Protein AF-A0A835WGM9-F1 (afdb_monomer_lite)

pLDDT: mean 72.83, std 10.4, range [51.0, 88.94]

Radius of gyration: 30.76 Å; chains: 1; bounding box: 24×82×66 Å

Sequence (96 aa):
MYLFCLFMRVLLSWFPSIDWNSQPWAFLRLITEPYLQIYRGILPPLFGQLDFTPLFGFLILQDVVELMSPVYTLGHAKDTSMFWTTTDIMCYFDGH

InterPro domains:
  IPR003425 CCB3/YggT [PF02325] (1-68)
  IPR003425 CCB3/Ygg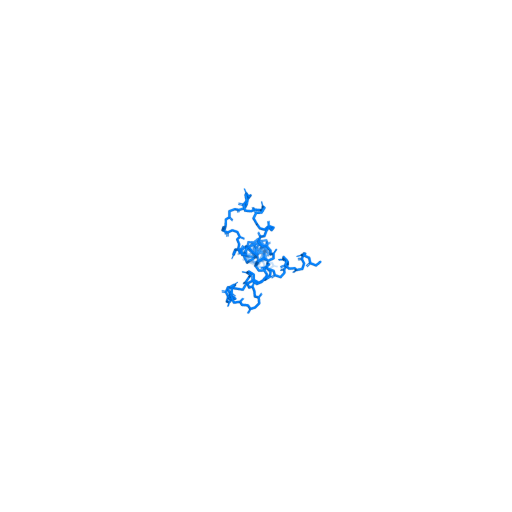T [PTHR33219] (1-70)

Structure (mmCIF, N/CA/C/O backbone):
data_AF-A0A835WGM9-F1
#
_entry.id   AF-A0A835WGM9-F1
#
loop_
_atom_site.group_PDB
_atom_site.id
_atom_site.type_symbol
_atom_site.label_atom_id
_atom_site.label_alt_id
_atom_site.label_comp_id
_atom_site.label_asym_id
_atom_site.label_entity_id
_atom_site.label_seq_id
_atom_site.pdbx_PDB_ins_code
_atom_site.Cartn_x
_atom_site.Cartn_y
_atom_site.Cartn_z
_atom_site.occupancy
_atom_site.B_iso_or_equiv
_atom_site.auth_seq_id
_atom_site.auth_comp_id
_atom_site.auth_asym_id
_atom_site.auth_atom_id
_atom_site.pdbx_PDB_model_num
ATOM 1 N N . MET A 1 1 ? 10.338 -12.427 13.905 1.00 74.75 1 MET A N 1
ATOM 2 C CA . MET A 1 1 ? 9.665 -13.592 13.285 1.00 74.75 1 MET A CA 1
ATOM 3 C C . MET A 1 1 ? 8.176 -13.332 13.027 1.00 74.75 1 MET A C 1
ATOM 5 O O . MET A 1 1 ? 7.756 -13.499 11.898 1.00 74.75 1 MET A O 1
ATOM 9 N N . TYR A 1 2 ? 7.396 -12.814 13.985 1.00 80.56 2 TYR A N 1
ATOM 10 C CA . TYR A 1 2 ? 5.962 -12.513 13.788 1.00 80.56 2 TYR A CA 1
ATOM 11 C C . TYR A 1 2 ? 5.645 -11.383 12.778 1.00 80.56 2 TYR A C 1
ATOM 13 O O . TYR A 1 2 ? 4.765 -11.528 11.934 1.00 80.56 2 TYR A O 1
ATOM 21 N N . LEU A 1 3 ? 6.412 -10.282 12.805 1.00 83.56 3 LEU A N 1
ATOM 22 C CA . LEU A 1 3 ? 6.259 -9.157 11.865 1.00 83.56 3 LEU A CA 1
ATOM 23 C C . LEU A 1 3 ? 6.420 -9.576 10.396 1.00 83.56 3 LEU A C 1
ATOM 25 O O . LEU A 1 3 ? 5.723 -9.061 9.531 1.00 83.56 3 LEU A O 1
ATOM 29 N N . PHE A 1 4 ? 7.297 -10.545 10.124 1.00 86.69 4 PHE A N 1
ATOM 30 C CA . PHE A 1 4 ? 7.490 -11.092 8.782 1.00 86.69 4 PHE A CA 1
ATOM 31 C C . PHE A 1 4 ? 6.234 -11.823 8.278 1.00 86.69 4 PHE A C 1
ATOM 33 O O . PHE A 1 4 ? 5.856 -11.657 7.123 1.00 86.69 4 PHE A O 1
ATOM 40 N N . CYS A 1 5 ? 5.535 -12.568 9.143 1.00 85.00 5 CYS A N 1
ATOM 41 C CA . CYS A 1 5 ? 4.269 -13.223 8.798 1.00 85.00 5 CYS A CA 1
ATOM 42 C C . CYS A 1 5 ? 3.144 -12.214 8.522 1.00 85.00 5 CYS A C 1
ATOM 44 O O . CYS A 1 5 ? 2.359 -12.419 7.599 1.00 85.00 5 CYS A O 1
ATOM 46 N N . LEU A 1 6 ? 3.072 -11.117 9.286 1.00 81.56 6 LEU A N 1
ATOM 47 C CA . LEU A 1 6 ? 2.115 -10.033 9.030 1.00 81.56 6 LEU A CA 1
ATOM 48 C C . LEU A 1 6 ? 2.424 -9.303 7.721 1.00 81.56 6 LEU A C 1
ATOM 50 O O . LEU A 1 6 ? 1.517 -9.078 6.927 1.00 81.56 6 LEU A O 1
ATOM 54 N N . PHE A 1 7 ? 3.698 -9.002 7.468 1.00 83.69 7 PHE A N 1
ATOM 55 C CA . PHE A 1 7 ? 4.148 -8.400 6.216 1.00 83.69 7 PHE A CA 1
ATOM 56 C C . PHE A 1 7 ? 3.799 -9.282 5.012 1.00 83.69 7 PHE A C 1
ATOM 58 O O . PHE A 1 7 ? 3.178 -8.806 4.067 1.00 83.69 7 PHE A O 1
ATOM 65 N N . MET A 1 8 ? 4.089 -10.587 5.087 1.00 83.88 8 MET A N 1
ATOM 66 C CA . MET A 1 8 ? 3.647 -11.557 4.083 1.00 83.88 8 MET A CA 1
ATOM 67 C C . MET A 1 8 ? 2.124 -11.548 3.911 1.00 83.88 8 MET A C 1
ATOM 69 O O . MET A 1 8 ? 1.648 -11.513 2.785 1.00 83.88 8 MET A O 1
ATOM 73 N N . ARG A 1 9 ? 1.331 -11.534 4.991 1.00 79.88 9 ARG A N 1
ATOM 74 C CA . ARG A 1 9 ? -0.138 -11.531 4.874 1.00 79.88 9 ARG A CA 1
ATOM 75 C C . ARG A 1 9 ? -0.683 -10.292 4.163 1.00 79.88 9 ARG A C 1
ATOM 77 O O . ARG A 1 9 ? -1.623 -10.445 3.393 1.00 79.88 9 ARG A O 1
ATOM 84 N N . VAL A 1 10 ? -0.094 -9.119 4.390 1.00 77.19 10 VAL A N 1
ATOM 85 C CA . VAL A 1 10 ? -0.478 -7.873 3.704 1.00 77.19 10 VAL A CA 1
ATOM 86 C C . VAL A 1 10 ? -0.055 -7.901 2.234 1.00 77.19 10 VAL A C 1
ATOM 88 O O . VAL A 1 10 ? -0.861 -7.593 1.364 1.00 77.19 10 VAL A O 1
ATOM 91 N N . LEU A 1 11 ? 1.167 -8.353 1.933 1.00 81.31 11 LEU A N 1
ATOM 92 C CA . LEU A 1 11 ? 1.620 -8.518 0.548 1.00 81.31 11 LEU A CA 1
ATOM 93 C C . LEU A 1 11 ? 0.741 -9.496 -0.235 1.00 81.31 11 LEU A C 1
ATOM 95 O O . LEU A 1 11 ? 0.434 -9.260 -1.396 1.00 81.31 11 LEU A O 1
ATOM 99 N N . LEU A 1 12 ? 0.333 -10.600 0.390 1.00 76.81 12 LEU A N 1
ATOM 100 C CA . LEU A 1 12 ? -0.510 -11.595 -0.256 1.00 76.81 12 LEU A CA 1
ATOM 101 C C . LEU A 1 12 ? -1.970 -11.163 -0.394 1.00 76.81 12 LEU A C 1
ATOM 103 O O . LEU A 1 12 ? -2.637 -11.639 -1.309 1.00 76.81 12 LEU A O 1
ATOM 107 N N . SER A 1 13 ? -2.485 -10.277 0.467 1.00 71.81 13 SER A N 1
ATOM 108 C CA . SER A 1 13 ? -3.853 -9.750 0.314 1.00 71.81 13 SER A CA 1
ATOM 109 C C . SER A 1 13 ? -4.027 -8.887 -0.929 1.00 71.81 13 SER A C 1
ATOM 111 O O . SER A 1 13 ? -5.153 -8.754 -1.395 1.00 71.81 13 SER A O 1
ATOM 113 N N . TRP A 1 14 ? -2.926 -8.402 -1.512 1.00 66.81 14 TRP A N 1
ATOM 114 C CA . TRP A 1 14 ? -2.922 -7.678 -2.787 1.00 66.81 14 TRP A CA 1
ATOM 115 C C . TRP A 1 14 ? -3.192 -8.601 -3.983 1.00 66.81 14 TRP A C 1
ATOM 117 O O . TRP A 1 14 ? -3.532 -8.136 -5.069 1.00 66.81 14 TRP A O 1
ATOM 127 N N . PHE A 1 15 ? -3.034 -9.918 -3.811 1.00 76.25 15 PHE A N 1
ATOM 128 C CA . PHE A 1 15 ? -3.216 -10.901 -4.873 1.00 76.25 15 PHE A CA 1
ATOM 129 C C . PHE A 1 15 ? -4.559 -11.630 -4.709 1.00 76.25 15 PHE A C 1
ATOM 131 O O . PHE A 1 15 ? -4.639 -12.631 -3.990 1.00 76.25 15 PHE A O 1
ATOM 138 N N . PRO A 1 16 ? -5.621 -11.209 -5.424 1.00 66.75 16 PRO A N 1
ATOM 139 C CA . PRO A 1 16 ? -6.951 -11.817 -5.305 1.00 66.75 16 PRO A CA 1
ATOM 140 C C . PRO A 1 16 ? -7.018 -13.253 -5.849 1.00 66.75 16 PRO A C 1
ATOM 142 O O . PRO A 1 16 ? -7.981 -13.967 -5.593 1.00 66.75 16 PRO A O 1
ATOM 145 N N . SER A 1 17 ? -5.995 -13.691 -6.591 1.00 75.25 17 SER A N 1
ATOM 146 C CA . SER A 1 17 ? -5.892 -15.042 -7.153 1.00 75.25 17 SER A CA 1
ATOM 147 C C . SER A 1 17 ? -5.397 -16.095 -6.149 1.00 75.25 17 SER A C 1
ATOM 149 O O . SER A 1 17 ? -5.318 -17.272 -6.508 1.00 75.25 17 SER A O 1
ATOM 151 N N . ILE A 1 18 ? -5.010 -15.706 -4.928 1.00 76.31 18 ILE A N 1
ATOM 152 C CA . ILE A 1 18 ? -4.475 -16.638 -3.930 1.00 76.31 18 ILE A CA 1
ATOM 153 C C . ILE A 1 18 ? -5.612 -17.250 -3.112 1.00 76.31 18 ILE A C 1
ATOM 155 O O . ILE A 1 18 ? -6.355 -16.551 -2.421 1.00 76.31 18 ILE A O 1
ATOM 159 N N . ASP A 1 19 ? -5.701 -18.580 -3.132 1.00 80.06 19 ASP A N 1
ATOM 160 C CA . ASP A 1 19 ? -6.618 -19.311 -2.264 1.00 80.06 19 ASP A CA 1
ATOM 161 C C . ASP A 1 19 ? -6.080 -19.361 -0.826 1.00 80.06 19 ASP A C 1
ATOM 163 O O . ASP A 1 19 ? -5.207 -20.158 -0.475 1.00 80.06 19 ASP A O 1
ATOM 167 N N . TRP A 1 20 ? -6.644 -18.511 0.030 1.00 78.19 20 TRP A N 1
ATOM 168 C CA . TRP A 1 20 ? -6.331 -18.418 1.458 1.00 78.19 20 TRP A CA 1
ATOM 169 C C . TRP A 1 20 ? -6.705 -19.652 2.281 1.00 78.19 20 TRP A C 1
ATOM 171 O O . TRP A 1 20 ? -6.288 -19.753 3.438 1.00 78.19 20 TRP A O 1
ATOM 181 N N . ASN A 1 21 ? -7.509 -20.557 1.726 1.00 79.31 21 ASN A N 1
ATOM 182 C CA . ASN A 1 21 ? -7.891 -21.809 2.372 1.00 79.31 21 ASN A CA 1
ATOM 183 C C . ASN A 1 21 ? -6.971 -22.965 1.961 1.00 79.31 21 ASN A C 1
ATOM 185 O O . ASN A 1 21 ? -6.965 -24.003 2.623 1.00 79.31 21 ASN A O 1
ATOM 189 N N . SER A 1 22 ? -6.153 -22.776 0.923 1.00 84.50 22 SER A N 1
ATOM 190 C CA . SER A 1 22 ? -5.129 -23.739 0.531 1.00 84.50 22 SER A CA 1
ATOM 191 C C . SER A 1 22 ? -3.897 -23.645 1.443 1.00 84.50 22 SER A C 1
ATOM 193 O O . SER A 1 22 ? -3.500 -22.570 1.910 1.00 84.50 22 SER A O 1
ATOM 195 N N . GLN A 1 23 ? -3.273 -24.789 1.731 1.00 80.69 23 GLN A N 1
ATOM 196 C CA . GLN A 1 23 ? -1.939 -24.803 2.332 1.00 80.69 23 GLN A CA 1
ATOM 197 C C . GLN A 1 23 ? -0.923 -24.370 1.264 1.00 80.69 23 GLN A C 1
ATOM 199 O O . GLN A 1 23 ? -1.018 -24.839 0.131 1.00 80.69 23 GLN A O 1
ATOM 204 N N . PRO A 1 24 ? 0.041 -23.489 1.586 1.00 80.12 24 PRO A N 1
ATOM 205 C CA . PRO A 1 24 ? 0.507 -23.104 2.927 1.00 80.12 24 PRO A CA 1
ATOM 206 C C . PRO A 1 24 ? -0.144 -21.839 3.527 1.00 80.12 24 PRO A C 1
ATOM 208 O O . PRO A 1 24 ? 0.112 -21.501 4.684 1.00 80.12 24 PRO A O 1
ATOM 211 N N . TRP A 1 25 ? -0.993 -21.129 2.785 1.00 83.50 25 TRP A N 1
ATOM 212 C CA . TRP A 1 25 ? -1.528 -19.814 3.172 1.00 83.50 25 TRP A CA 1
ATOM 213 C C . TRP A 1 25 ? -2.506 -19.869 4.349 1.00 83.50 25 TRP A C 1
ATOM 215 O O . TRP A 1 25 ? -2.533 -18.955 5.179 1.00 83.50 25 TRP A O 1
ATOM 225 N N . ALA A 1 26 ? -3.233 -20.979 4.487 1.00 81.81 26 ALA A N 1
ATOM 226 C CA . ALA A 1 26 ? -4.099 -21.245 5.634 1.00 81.81 26 ALA A CA 1
ATOM 227 C C . ALA A 1 26 ? -3.336 -21.215 6.975 1.00 81.81 26 ALA A C 1
ATOM 229 O O . ALA A 1 26 ? -3.860 -20.736 7.981 1.00 81.81 26 ALA A O 1
ATOM 230 N N . PHE A 1 27 ? -2.074 -21.657 6.989 1.00 84.00 27 PHE A N 1
ATOM 231 C CA . PHE A 1 27 ? -1.227 -21.616 8.184 1.00 84.00 27 PHE A CA 1
ATOM 232 C C . PHE A 1 27 ? -0.814 -20.183 8.546 1.00 84.00 27 PHE A C 1
ATOM 234 O O . PHE A 1 27 ? -0.878 -19.786 9.709 1.00 84.00 27 PHE A O 1
ATOM 241 N N . LEU A 1 28 ? -0.474 -19.367 7.542 1.00 84.25 28 LEU A N 1
ATOM 242 C CA . LEU A 1 28 ? -0.205 -17.937 7.729 1.00 84.25 28 LEU A CA 1
ATOM 243 C C . LEU A 1 28 ? -1.424 -17.202 8.288 1.00 84.25 28 LEU A C 1
ATOM 245 O O . LEU A 1 28 ? -1.291 -16.368 9.186 1.00 84.25 28 LEU A O 1
ATOM 249 N N . ARG A 1 29 ? -2.619 -17.525 7.783 1.00 80.75 29 ARG A N 1
ATOM 250 C CA . ARG A 1 29 ? -3.877 -17.006 8.320 1.00 80.75 29 ARG A CA 1
ATOM 251 C C . ARG A 1 29 ? -4.019 -17.383 9.792 1.00 80.75 29 ARG A C 1
ATOM 253 O O . ARG A 1 29 ? -4.153 -16.489 10.613 1.00 80.75 29 ARG A O 1
ATOM 260 N N . LEU A 1 30 ? -3.887 -18.661 10.139 1.00 84.06 30 LEU A N 1
ATOM 261 C CA . LEU A 1 30 ? -4.014 -19.137 11.520 1.00 84.06 30 LEU A CA 1
ATOM 262 C C . LEU A 1 30 ? -3.089 -18.393 12.503 1.00 84.06 30 LEU A C 1
ATOM 264 O O . LEU A 1 30 ? -3.526 -18.017 13.586 1.00 84.06 30 LEU A O 1
ATOM 268 N N . ILE A 1 31 ? -1.836 -18.139 12.114 1.00 86.00 31 ILE A N 1
ATOM 269 C CA . ILE A 1 31 ? -0.858 -17.430 12.958 1.00 86.00 31 ILE A CA 1
ATOM 270 C C . ILE A 1 31 ? -1.212 -15.952 13.137 1.00 86.00 31 ILE A C 1
ATOM 272 O O . ILE A 1 31 ? -1.014 -15.391 14.211 1.00 86.00 31 ILE A O 1
ATOM 276 N N . THR A 1 32 ? -1.699 -15.307 12.082 1.00 83.19 32 THR A N 1
ATOM 277 C CA . THR A 1 32 ? -1.987 -13.863 12.071 1.00 83.19 32 THR A CA 1
ATOM 278 C C . THR A 1 32 ? -3.379 -13.523 12.610 1.00 83.19 32 THR A C 1
ATOM 280 O O . THR A 1 32 ? -3.629 -12.379 12.995 1.00 83.19 32 THR A O 1
ATOM 283 N N . GLU A 1 33 ? -4.280 -14.506 12.681 1.00 80.81 33 GLU A N 1
ATOM 284 C CA . GLU A 1 33 ? -5.639 -14.358 13.201 1.00 80.81 33 GLU A CA 1
ATOM 285 C C . GLU A 1 33 ? -5.750 -13.854 14.653 1.00 80.81 33 GLU A C 1
ATOM 287 O O . GLU A 1 33 ? -6.542 -12.936 14.862 1.00 80.81 33 GLU A O 1
ATOM 292 N N . PRO A 1 34 ? -4.998 -14.343 15.661 1.00 82.31 34 PRO A N 1
ATOM 293 C CA . PRO A 1 34 ? -5.109 -13.825 17.032 1.00 82.31 34 PRO A CA 1
ATOM 294 C C . PRO A 1 34 ? -4.776 -12.330 17.134 1.00 82.31 34 PRO A C 1
ATOM 296 O O . PRO A 1 34 ? -5.413 -11.600 17.886 1.00 82.31 34 PRO A O 1
ATOM 299 N N . TYR A 1 35 ? -3.826 -11.842 16.333 1.00 78.44 35 TYR A N 1
ATOM 300 C CA . TYR A 1 35 ? -3.533 -10.410 16.244 1.00 78.44 35 TYR A CA 1
ATOM 301 C C . TYR A 1 35 ? -4.672 -9.660 15.567 1.00 78.44 35 TYR A C 1
ATOM 303 O O . TYR A 1 35 ? -5.149 -8.666 16.101 1.00 78.44 35 TYR A O 1
ATOM 311 N N . LEU A 1 36 ? -5.182 -10.165 14.442 1.00 72.62 36 LEU A N 1
ATOM 312 C CA . LEU A 1 36 ? -6.323 -9.557 13.757 1.00 72.62 36 LEU A CA 1
ATOM 313 C C . LEU A 1 36 ? -7.584 -9.531 14.629 1.00 72.62 36 LEU A C 1
ATOM 315 O O . LEU A 1 36 ? -8.327 -8.564 14.551 1.00 72.62 36 LEU A O 1
ATOM 319 N N . GLN A 1 37 ? -7.824 -10.523 15.489 1.00 75.31 37 GLN A N 1
ATOM 320 C CA . GLN A 1 37 ? -8.938 -10.512 16.446 1.00 75.31 37 GLN A CA 1
ATOM 321 C C . GLN A 1 37 ? -8.865 -9.340 17.433 1.00 75.31 37 GLN A C 1
ATOM 323 O O . GLN A 1 37 ? -9.906 -8.782 17.769 1.00 75.31 37 GLN A O 1
ATOM 328 N N . ILE A 1 38 ? -7.663 -8.909 17.828 1.00 77.94 38 ILE A N 1
ATOM 329 C CA . ILE A 1 38 ? -7.467 -7.724 18.678 1.00 77.94 38 ILE A CA 1
ATOM 330 C C . ILE A 1 38 ? -7.837 -6.447 17.908 1.00 77.94 38 ILE A C 1
ATOM 332 O O . ILE A 1 38 ? -8.525 -5.5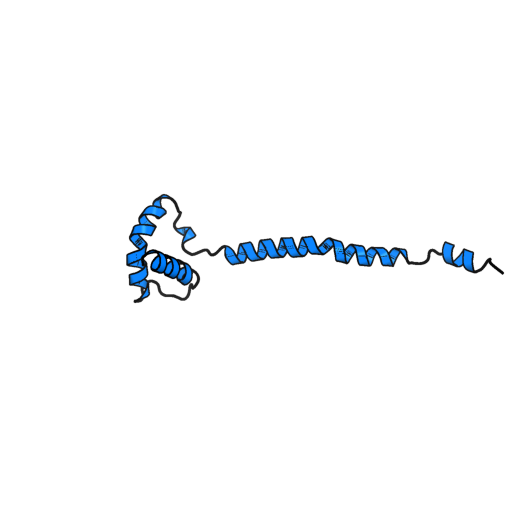79 18.441 1.00 77.94 38 ILE A O 1
ATOM 336 N N . TYR A 1 39 ? -7.453 -6.348 16.630 1.00 64.62 39 TYR A N 1
ATOM 337 C CA . TYR A 1 39 ? -7.774 -5.182 15.794 1.00 64.62 39 TYR A CA 1
ATOM 338 C C . TYR A 1 39 ? -9.183 -5.206 15.193 1.00 64.62 39 TYR A C 1
ATOM 340 O O . TYR A 1 39 ? -9.685 -4.156 14.809 1.00 64.62 39 TYR A O 1
ATOM 348 N N . ARG A 1 40 ? -9.866 -6.355 15.141 1.00 65.62 40 ARG A N 1
ATOM 349 C CA . ARG A 1 40 ? -11.258 -6.486 14.662 1.00 65.62 40 ARG A CA 1
ATOM 350 C C . ARG A 1 40 ? -12.280 -5.778 15.546 1.00 65.62 40 ARG A C 1
ATOM 352 O O . ARG A 1 40 ? -13.376 -5.502 15.077 1.00 65.62 40 ARG A O 1
ATOM 359 N N . GLY A 1 41 ? -11.927 -5.459 16.791 1.00 65.12 41 GLY A N 1
ATOM 360 C CA . GLY A 1 41 ? -12.726 -4.554 17.623 1.00 65.12 41 GLY A CA 1
ATOM 361 C C . GLY A 1 41 ? -12.652 -3.087 17.177 1.00 65.12 41 GLY A C 1
ATOM 362 O O . GLY A 1 41 ? -13.476 -2.286 17.600 1.00 65.12 41 GLY A O 1
ATOM 363 N N . ILE A 1 42 ? -11.675 -2.736 16.330 1.00 66.62 42 ILE A N 1
ATOM 364 C CA . ILE A 1 42 ? -11.343 -1.360 15.928 1.00 66.62 42 ILE A CA 1
ATOM 365 C C . ILE A 1 42 ? -11.535 -1.153 14.414 1.00 66.62 42 ILE A C 1
ATOM 367 O O . ILE A 1 42 ? -11.938 -0.074 13.987 1.00 66.62 42 ILE A O 1
ATOM 371 N N . LEU A 1 43 ? -11.270 -2.173 13.591 1.00 59.81 43 LEU A N 1
ATOM 372 C CA . LEU A 1 43 ? -11.295 -2.098 12.130 1.00 59.81 43 LEU A CA 1
ATOM 373 C C . LEU A 1 43 ? -12.456 -2.932 11.550 1.00 59.81 43 LEU A C 1
ATOM 375 O O . LEU A 1 43 ? -12.470 -4.154 11.727 1.00 59.81 43 LEU A O 1
ATOM 379 N N . PRO A 1 44 ? -13.411 -2.310 10.825 1.00 55.22 44 PRO A N 1
ATOM 380 C CA . PRO A 1 44 ? -14.450 -3.017 10.081 1.00 55.22 44 PRO A CA 1
ATOM 381 C C . PRO A 1 44 ? -13.857 -4.060 9.109 1.00 55.22 44 PRO A C 1
ATOM 383 O O . PRO A 1 44 ? -12.834 -3.794 8.476 1.00 55.22 44 PRO A O 1
ATOM 386 N N . PRO A 1 45 ? -14.501 -5.227 8.910 1.00 56.66 45 PRO A N 1
ATOM 387 C CA . PRO A 1 45 ? -13.980 -6.346 8.106 1.00 56.66 45 PRO A CA 1
ATOM 388 C C . PRO A 1 45 ? -13.728 -6.027 6.619 1.00 56.66 45 PRO A C 1
ATOM 390 O O . PRO A 1 45 ? -13.125 -6.831 5.913 1.00 56.66 45 PRO A O 1
ATOM 393 N N . LEU A 1 46 ? -14.154 -4.851 6.152 1.00 57.22 46 LEU A N 1
ATOM 394 C CA . LEU A 1 46 ? -13.985 -4.367 4.782 1.00 57.22 46 LEU A CA 1
ATOM 395 C C . LEU A 1 46 ? -12.549 -3.905 4.467 1.00 57.22 46 LEU A C 1
ATOM 397 O O . LEU A 1 46 ? -12.172 -3.849 3.302 1.00 57.22 46 LEU A O 1
ATOM 401 N N . PHE A 1 47 ? -11.722 -3.628 5.480 1.00 56.47 47 PHE A N 1
ATOM 402 C CA . PHE A 1 47 ? -10.341 -3.157 5.287 1.00 56.47 47 PHE A CA 1
ATOM 403 C C . PHE A 1 47 ? -9.324 -4.274 4.987 1.00 56.47 47 PHE A C 1
ATOM 405 O O . PHE A 1 47 ? -8.139 -4.003 4.836 1.00 56.47 47 PHE A O 1
ATOM 412 N N . GLY A 1 48 ? -9.759 -5.536 4.896 1.00 60.22 48 GLY A N 1
ATOM 413 C CA . GLY A 1 48 ? -8.869 -6.680 4.659 1.00 60.22 48 GLY A CA 1
ATOM 414 C C . GLY A 1 48 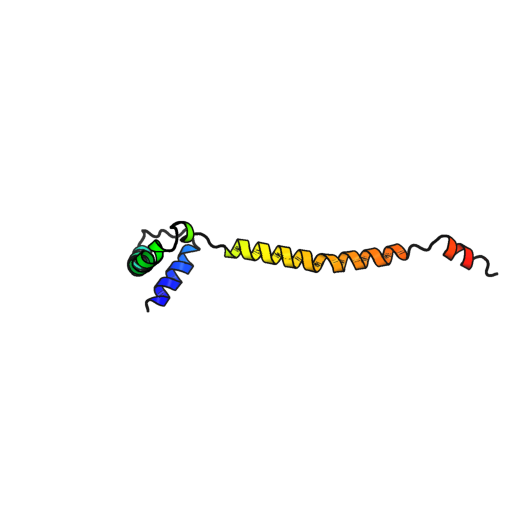? -8.522 -6.969 3.192 1.00 60.22 48 GLY A C 1
ATOM 415 O O . GLY A 1 48 ? -7.769 -7.906 2.946 1.00 60.22 48 GLY A O 1
ATOM 416 N N . GLN A 1 49 ? -9.100 -6.237 2.233 1.00 57.53 49 GLN A N 1
ATOM 417 C CA . GLN A 1 49 ? -8.996 -6.530 0.790 1.00 57.53 49 GLN A CA 1
ATOM 418 C C . GLN A 1 49 ? -8.774 -5.297 -0.096 1.00 57.53 49 GLN A C 1
ATOM 420 O O . GLN A 1 49 ? -8.741 -5.435 -1.315 1.00 57.53 49 GLN A O 1
ATOM 425 N N . LEU A 1 50 ? -8.698 -4.092 0.470 1.00 59.62 50 LEU A N 1
ATOM 426 C CA . LEU A 1 50 ? -8.799 -2.876 -0.330 1.00 59.62 50 LEU A CA 1
ATOM 427 C C . LEU A 1 50 ? -7.508 -2.059 -0.283 1.00 59.62 50 LEU A C 1
ATOM 429 O O . LEU A 1 50 ? -7.275 -1.285 0.646 1.00 59.62 50 LEU A O 1
ATOM 433 N N . ASP A 1 51 ? -6.693 -2.211 -1.322 1.00 66.00 51 ASP A N 1
ATOM 434 C CA . ASP A 1 51 ? -5.539 -1.354 -1.558 1.00 66.00 51 ASP A CA 1
ATOM 435 C C . ASP A 1 51 ? -5.994 -0.026 -2.159 1.00 66.00 51 ASP A C 1
ATOM 437 O O . ASP A 1 51 ? -6.377 0.059 -3.323 1.00 66.00 51 ASP A O 1
ATOM 441 N N . PHE A 1 52 ? -5.930 1.044 -1.364 1.00 66.25 52 PHE A N 1
ATOM 442 C CA . PHE A 1 52 ? -6.145 2.417 -1.836 1.00 66.25 52 PHE A CA 1
ATOM 443 C C . PHE A 1 52 ? -4.930 2.987 -2.586 1.00 66.25 52 PHE A C 1
ATOM 445 O O . PHE A 1 52 ? -4.979 4.119 -3.061 1.00 66.25 52 PHE A O 1
ATOM 452 N N . THR A 1 53 ? -3.836 2.229 -2.707 1.00 73.81 53 THR A N 1
ATOM 453 C CA . THR A 1 53 ? -2.605 2.667 -3.379 1.00 73.81 53 THR A CA 1
ATOM 454 C C . THR A 1 53 ? -2.843 3.108 -4.828 1.00 73.81 53 THR A C 1
ATOM 456 O O . THR A 1 53 ? -2.369 4.190 -5.179 1.00 73.81 53 THR A O 1
ATOM 459 N N . PRO A 1 54 ? -3.616 2.379 -5.663 1.00 72.38 54 PRO A N 1
ATOM 460 C CA . PRO A 1 54 ? -3.937 2.847 -7.010 1.00 72.38 54 PRO A CA 1
ATOM 461 C C . PRO A 1 54 ? -4.783 4.125 -6.993 1.00 72.38 54 PRO A C 1
ATOM 463 O O . PRO A 1 54 ? -4.509 5.045 -7.754 1.00 72.38 54 PRO A O 1
ATOM 466 N N . LEU A 1 55 ? -5.765 4.222 -6.088 1.00 78.62 55 LEU A N 1
ATOM 467 C CA . LEU A 1 55 ? -6.635 5.397 -5.955 1.00 78.62 55 LEU A CA 1
ATOM 468 C C . LEU A 1 55 ? -5.838 6.653 -5.569 1.00 78.62 55 LEU A C 1
ATOM 470 O O . LEU A 1 55 ? -6.028 7.716 -6.152 1.00 78.62 55 LEU A O 1
ATOM 474 N N . PHE A 1 56 ? -4.912 6.514 -4.622 1.00 80.62 56 PHE A N 1
ATOM 475 C CA . PHE A 1 56 ? -4.033 7.596 -4.193 1.00 80.62 56 PHE A CA 1
ATOM 476 C C . PHE A 1 56 ? -3.038 7.991 -5.292 1.00 80.62 56 PHE A C 1
ATOM 478 O O . PHE A 1 56 ? -2.782 9.174 -5.497 1.00 80.62 56 PHE A O 1
ATOM 485 N N . GLY A 1 57 ? -2.535 7.015 -6.056 1.00 84.19 57 GLY A N 1
ATOM 486 C CA . GLY A 1 57 ? -1.710 7.267 -7.238 1.00 84.19 57 GLY A CA 1
ATOM 487 C C . GLY A 1 57 ? -2.446 8.079 -8.305 1.00 84.19 57 GLY A C 1
ATOM 488 O O . GLY A 1 57 ? -1.880 9.027 -8.843 1.00 84.19 57 GLY A O 1
ATOM 489 N N . PHE A 1 58 ? -3.718 7.765 -8.570 1.00 87.12 58 PHE A N 1
ATOM 490 C CA . PHE A 1 58 ? -4.543 8.547 -9.494 1.00 87.12 58 PHE A CA 1
ATOM 491 C C . PHE A 1 58 ? -4.832 9.962 -8.988 1.00 87.12 58 PHE A C 1
ATOM 493 O O . PHE A 1 58 ? -4.830 10.882 -9.801 1.00 87.12 58 PHE A O 1
ATOM 500 N N . LEU A 1 59 ? -5.049 10.146 -7.682 1.00 87.06 59 LEU A N 1
ATOM 501 C CA . LEU A 1 59 ? -5.257 11.468 -7.084 1.00 87.06 59 LEU A CA 1
ATOM 502 C C . LEU A 1 59 ? -4.020 12.359 -7.272 1.00 87.06 59 LEU A C 1
ATOM 504 O O . LEU A 1 59 ? -4.120 13.439 -7.842 1.00 87.06 59 LEU A O 1
ATOM 508 N N . ILE A 1 60 ? -2.840 11.848 -6.910 1.00 88.62 60 ILE A N 1
ATOM 509 C CA . ILE A 1 60 ? -1.575 12.575 -7.087 1.00 88.62 60 ILE A CA 1
ATOM 510 C C . ILE A 1 60 ? -1.307 12.864 -8.568 1.00 88.62 60 ILE A C 1
ATOM 512 O O . ILE A 1 60 ? -0.835 13.943 -8.913 1.00 88.62 60 ILE A O 1
ATOM 516 N N . LEU A 1 61 ? -1.589 11.910 -9.460 1.00 86.62 61 LEU A N 1
ATOM 517 C CA . LEU A 1 61 ? -1.371 12.102 -10.893 1.00 86.62 61 LEU A CA 1
ATOM 518 C C . LEU A 1 61 ? -2.245 13.234 -11.452 1.00 86.62 61 LEU A C 1
ATOM 520 O O . LEU A 1 61 ? -1.766 14.007 -12.278 1.00 86.62 61 LEU A O 1
ATOM 524 N N . GLN A 1 62 ? -3.495 13.350 -10.996 1.00 85.75 62 GLN A N 1
ATOM 525 C CA . GLN A 1 62 ? -4.390 14.444 -11.386 1.00 85.75 62 GLN A CA 1
ATOM 526 C C . GLN A 1 62 ? -3.856 15.796 -10.903 1.00 85.75 62 GLN A C 1
ATOM 528 O O . GLN A 1 62 ? -3.739 16.714 -11.715 1.00 85.75 62 GLN A O 1
ATOM 533 N N . ASP A 1 63 ? -3.420 15.881 -9.644 1.00 87.38 63 ASP A N 1
ATOM 534 C CA . ASP A 1 63 ? -2.837 17.104 -9.076 1.00 87.38 63 ASP A CA 1
ATOM 535 C C . ASP A 1 63 ? -1.569 17.545 -9.834 1.00 87.38 63 ASP A C 1
ATOM 537 O O . ASP A 1 63 ? -1.362 18.729 -10.106 1.00 87.38 63 ASP A O 1
ATOM 541 N N . VAL A 1 64 ? -0.717 16.591 -10.224 1.00 88.94 64 VAL A 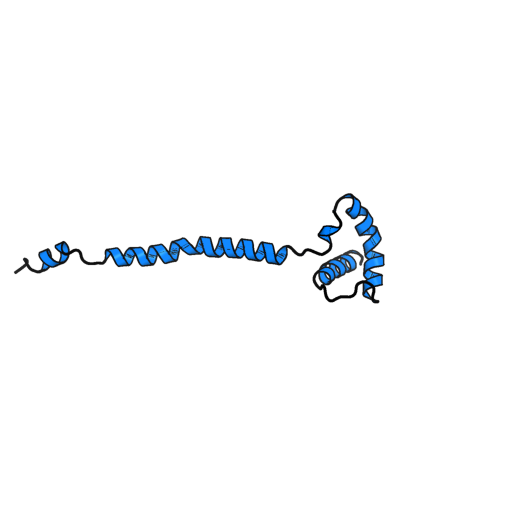N 1
ATOM 542 C CA . VAL A 1 64 ? 0.508 16.858 -10.998 1.00 88.94 64 VAL A CA 1
ATOM 543 C C . VAL A 1 64 ? 0.183 17.365 -12.404 1.00 88.94 64 VAL A C 1
ATOM 545 O O . VAL A 1 64 ? 0.812 18.315 -12.871 1.00 88.94 64 VAL A O 1
ATOM 548 N N . VAL A 1 65 ? -0.797 16.762 -13.082 1.00 87.19 65 VAL A N 1
ATOM 549 C CA . VAL A 1 65 ? -1.224 17.190 -14.425 1.00 87.19 65 VAL A CA 1
ATOM 550 C C . VAL A 1 65 ? -1.819 18.599 -14.385 1.00 87.19 65 VAL A C 1
ATOM 552 O O . VAL A 1 65 ? -1.491 19.425 -15.240 1.00 87.19 65 VAL A O 1
ATOM 555 N N . GLU A 1 66 ? -2.640 18.908 -13.382 1.00 84.19 66 GLU A N 1
ATOM 556 C CA . GLU A 1 66 ? -3.242 20.234 -13.217 1.00 84.19 66 GLU A CA 1
ATOM 557 C C . GLU A 1 66 ? -2.194 21.305 -12.886 1.00 84.19 66 GLU A C 1
ATOM 559 O O . GLU A 1 66 ? -2.206 22.387 -13.475 1.00 84.19 66 GLU A O 1
ATOM 564 N N . LEU A 1 67 ? -1.209 20.989 -12.042 1.00 82.12 67 LEU A N 1
ATOM 565 C CA . LEU A 1 67 ? -0.095 21.892 -11.736 1.00 82.12 67 LEU A CA 1
ATOM 566 C C . LEU A 1 67 ? 0.777 22.209 -12.964 1.00 82.12 67 LEU A C 1
ATOM 568 O O . LEU A 1 67 ? 1.336 23.302 -13.063 1.00 82.12 67 LEU A O 1
ATOM 572 N N . MET A 1 68 ? 0.899 21.274 -13.909 1.00 77.00 68 MET A N 1
ATOM 573 C CA . MET A 1 68 ? 1.650 21.467 -15.156 1.00 77.00 68 MET A CA 1
ATOM 574 C C . MET A 1 68 ? 0.851 22.225 -16.235 1.00 77.00 68 MET A C 1
ATOM 576 O O . MET A 1 68 ? 1.446 22.738 -17.187 1.00 77.00 68 MET A O 1
ATOM 580 N N . SER A 1 69 ? -0.470 22.352 -16.064 1.00 74.19 69 SER A N 1
ATOM 581 C CA . SER A 1 69 ? -1.402 23.030 -16.977 1.00 74.19 69 SER A CA 1
ATOM 582 C C . SER A 1 69 ? -1.117 24.506 -17.308 1.00 74.19 69 SER A C 1
ATOM 584 O O . SER A 1 69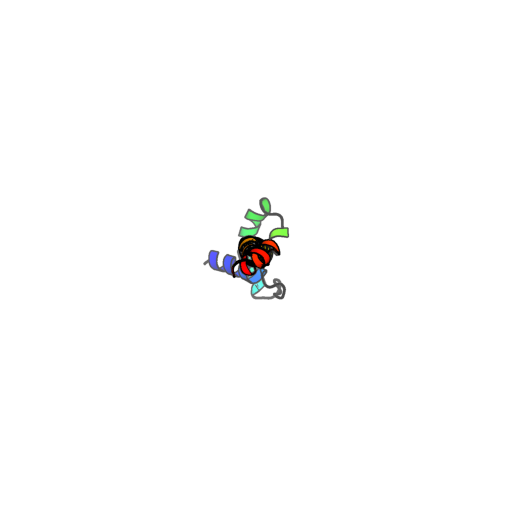 ? -1.100 24.889 -18.489 1.00 74.19 69 SER A O 1
ATOM 586 N N . PRO A 1 70 ? -0.859 25.382 -16.319 1.00 68.94 70 PRO A N 1
ATOM 587 C CA . PRO A 1 70 ? -0.775 26.820 -16.570 1.00 68.94 70 PRO A CA 1
ATOM 588 C C . PRO A 1 70 ? 0.435 27.224 -17.424 1.00 68.94 70 PRO A C 1
ATOM 590 O O . PRO A 1 70 ? 0.391 28.249 -18.104 1.00 68.94 70 PRO A O 1
ATOM 593 N N . VAL A 1 71 ? 1.506 26.424 -17.442 1.00 62.72 71 VAL A N 1
ATOM 594 C CA . VAL A 1 71 ? 2.765 26.787 -18.113 1.00 62.72 71 VAL A CA 1
ATOM 595 C C . VAL A 1 71 ? 2.689 26.609 -19.631 1.00 62.72 71 VAL A C 1
ATOM 597 O O . VAL A 1 71 ? 3.214 27.449 -20.363 1.00 62.72 71 VAL A O 1
ATOM 600 N N . TYR A 1 72 ? 1.999 25.581 -20.135 1.00 60.09 72 TYR A N 1
ATOM 601 C CA . TYR A 1 72 ? 1.890 25.378 -21.586 1.00 60.09 72 TYR A CA 1
ATOM 602 C C . TYR A 1 72 ? 0.890 26.335 -22.252 1.00 60.09 72 TYR A C 1
ATOM 604 O O . TYR A 1 72 ? 1.083 26.721 -23.404 1.00 60.09 72 TYR A O 1
ATOM 612 N N . THR A 1 73 ? -0.151 26.769 -21.532 1.00 62.88 73 THR A N 1
ATOM 613 C CA . THR A 1 73 ? -1.189 27.655 -22.093 1.00 62.88 73 THR A CA 1
ATOM 614 C C . THR A 1 73 ? -0.718 29.112 -22.162 1.00 62.88 73 THR A C 1
ATOM 616 O O . THR A 1 73 ? -1.023 29.823 -23.119 1.00 62.88 73 THR A O 1
ATOM 619 N N . LEU A 1 74 ? 0.087 29.556 -21.190 1.00 60.44 74 LEU A N 1
ATOM 620 C CA . LEU A 1 74 ? 0.659 30.909 -21.174 1.00 60.44 74 LEU A CA 1
ATOM 621 C C . LEU A 1 74 ? 1.721 31.130 -22.262 1.00 60.44 74 LEU A C 1
ATOM 623 O O . LEU A 1 74 ? 1.884 32.260 -22.723 1.00 60.44 74 LEU A O 1
ATOM 627 N N . GLY A 1 75 ? 2.415 30.072 -22.695 1.00 59.41 75 GLY A N 1
ATOM 628 C CA . GLY A 1 75 ? 3.347 30.135 -23.825 1.00 59.41 75 GLY A CA 1
ATOM 629 C C . GLY A 1 75 ? 2.630 30.405 -25.150 1.00 59.41 75 GLY A C 1
ATOM 630 O O . GLY A 1 75 ? 3.004 31.316 -25.876 1.00 59.41 75 GLY A O 1
ATOM 631 N N . HIS A 1 76 ? 1.534 29.691 -25.419 1.00 56.19 76 HIS A N 1
ATOM 632 C CA . HIS A 1 76 ? 0.780 29.833 -26.671 1.00 56.19 76 HIS A CA 1
ATOM 633 C C . HIS A 1 76 ? 0.016 31.169 -26.780 1.00 56.19 76 HIS A C 1
ATOM 635 O O . HIS A 1 76 ? -0.175 31.703 -27.873 1.00 56.19 76 HIS A O 1
ATOM 641 N N . ALA A 1 77 ? -0.401 31.743 -25.646 1.00 56.88 77 ALA A N 1
ATOM 642 C CA . ALA A 1 77 ? -1.091 33.033 -25.617 1.00 56.88 77 ALA A CA 1
ATOM 643 C C . ALA A 1 77 ? -0.160 34.226 -25.909 1.00 56.88 77 ALA A C 1
ATOM 645 O O . ALA A 1 77 ? -0.608 35.215 -26.491 1.00 56.88 77 ALA A O 1
ATOM 646 N N . LYS A 1 78 ? 1.131 34.140 -25.547 1.00 55.53 78 LYS A N 1
ATOM 647 C CA . LYS A 1 78 ? 2.107 35.212 -25.818 1.00 55.53 78 LYS A CA 1
ATOM 648 C C . LYS A 1 78 ? 2.429 35.386 -27.302 1.00 55.53 78 LYS A C 1
ATOM 650 O O . LYS A 1 78 ? 2.767 36.494 -27.714 1.00 55.53 78 LYS A O 1
ATOM 655 N N . ASP A 1 79 ? 2.264 34.340 -28.103 1.00 56.38 79 ASP A N 1
ATOM 656 C CA . ASP A 1 79 ? 2.608 34.388 -29.525 1.00 56.38 79 ASP A CA 1
ATOM 657 C C . ASP A 1 79 ? 1.465 34.959 -30.380 1.00 56.38 79 ASP A C 1
ATOM 659 O O . ASP A 1 79 ? 1.706 35.589 -31.407 1.00 56.38 79 ASP A O 1
ATOM 663 N N . THR A 1 80 ? 0.210 34.850 -29.925 1.00 58.47 80 THR A N 1
ATOM 664 C CA . THR A 1 80 ? -0.949 35.383 -30.672 1.00 58.47 80 THR A CA 1
ATOM 665 C C . THR A 1 80 ? -1.080 36.909 -30.550 1.00 58.47 80 THR A C 1
ATOM 667 O O . THR A 1 80 ? -1.657 37.547 -31.428 1.00 58.47 80 THR A O 1
ATOM 670 N N . SER A 1 81 ? -0.483 37.540 -29.528 1.00 55.06 81 SER A N 1
ATOM 671 C CA . SER A 1 81 ? -0.340 39.008 -29.483 1.00 55.06 81 SER A CA 1
ATOM 672 C C . SER A 1 81 ? 0.751 39.550 -30.416 1.00 55.06 81 SER A C 1
ATOM 674 O O . SER A 1 81 ? 0.859 40.761 -30.571 1.00 55.06 81 SER A O 1
ATOM 676 N N . MET A 1 82 ? 1.540 38.675 -31.056 1.00 58.00 82 MET A N 1
ATOM 677 C CA . MET A 1 82 ? 2.457 39.023 -32.151 1.00 58.00 82 MET A CA 1
ATOM 678 C C . MET A 1 82 ? 1.756 38.959 -33.523 1.00 58.00 82 MET A C 1
ATOM 680 O O . MET A 1 82 ? 2.395 38.870 -34.571 1.00 58.00 82 MET A O 1
ATOM 684 N N . PHE A 1 83 ? 0.423 39.003 -33.538 1.00 64.69 83 PHE A N 1
ATOM 685 C CA . PHE A 1 83 ? -0.334 39.325 -34.737 1.00 64.69 83 PHE A CA 1
ATOM 686 C C . PHE A 1 83 ? -0.233 40.837 -34.956 1.00 64.69 83 PHE A C 1
ATOM 688 O O . PHE A 1 83 ? -0.963 41.604 -34.332 1.00 64.69 83 PHE A O 1
ATOM 695 N N . TRP A 1 84 ? 0.733 41.247 -35.786 1.00 61.38 84 TRP A N 1
ATOM 696 C CA . TRP A 1 84 ? 0.950 42.624 -36.237 1.00 61.38 84 TRP A CA 1
ATOM 697 C C . TRP A 1 84 ? -0.380 43.353 -36.404 1.00 61.38 84 TRP A C 1
ATOM 699 O O . TRP A 1 84 ? -1.216 42.962 -37.227 1.00 61.38 84 TRP A O 1
ATOM 709 N N . THR A 1 85 ? -0.603 44.392 -35.605 1.00 70.75 85 THR A N 1
ATOM 710 C CA . THR A 1 85 ? -1.823 45.177 -35.754 1.00 70.75 85 THR A CA 1
ATOM 711 C C . THR A 1 85 ? -1.717 45.969 -37.053 1.00 70.75 85 THR A C 1
ATOM 713 O O . THR A 1 85 ? -0.623 46.333 -37.484 1.00 70.75 85 THR A O 1
ATOM 716 N N . THR A 1 86 ? -2.837 46.243 -37.727 1.00 62.75 86 THR A N 1
ATOM 717 C CA . THR A 1 86 ? -2.814 46.980 -39.007 1.00 62.75 86 THR A CA 1
ATOM 718 C C . THR A 1 86 ? -2.124 48.341 -38.867 1.00 62.75 86 THR A C 1
ATOM 720 O O . THR A 1 86 ? -1.545 48.843 -39.824 1.00 62.75 86 THR A O 1
ATOM 723 N N . THR A 1 87 ? -2.144 48.909 -37.660 1.00 65.38 87 THR A N 1
ATOM 724 C CA . THR A 1 87 ? -1.403 50.102 -37.239 1.00 65.38 87 THR A CA 1
ATOM 725 C C . THR A 1 87 ? 0.113 49.962 -37.387 1.00 65.38 87 THR A C 1
ATOM 727 O O . THR A 1 87 ? 0.742 50.888 -37.890 1.00 65.38 87 THR A O 1
ATOM 730 N N . ASP A 1 88 ? 0.694 48.810 -37.045 1.00 68.56 88 ASP A N 1
ATOM 731 C CA . ASP A 1 88 ? 2.142 48.579 -37.154 1.00 68.56 88 ASP A CA 1
ATOM 732 C C . ASP A 1 88 ? 2.600 48.523 -38.622 1.00 68.56 88 ASP A C 1
ATOM 734 O O . ASP A 1 88 ? 3.686 48.988 -38.962 1.00 68.56 88 ASP A O 1
ATOM 738 N N . ILE A 1 89 ? 1.744 48.010 -39.517 1.00 69.19 89 ILE A N 1
ATOM 739 C CA . ILE A 1 89 ? 2.013 47.945 -40.964 1.00 69.19 89 ILE A CA 1
ATOM 740 C C . ILE A 1 89 ? 1.916 49.338 -41.603 1.00 69.19 89 ILE A C 1
ATOM 742 O O . ILE A 1 89 ? 2.736 49.685 -42.451 1.00 69.19 89 ILE A O 1
ATOM 746 N N . MET A 1 90 ? 0.947 50.159 -41.187 1.00 69.31 90 MET A N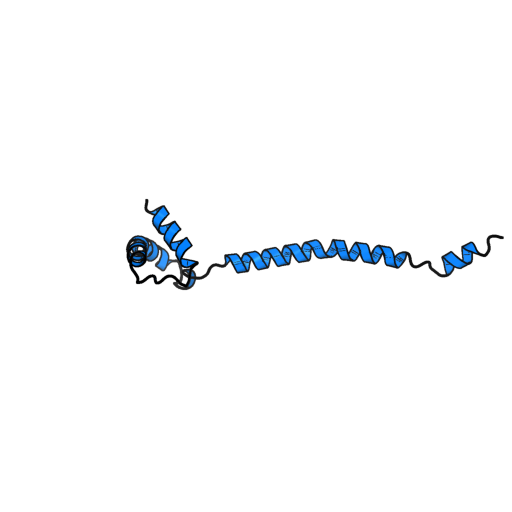 1
ATOM 747 C CA . MET A 1 90 ? 0.746 51.508 -41.737 1.00 69.31 90 MET A CA 1
ATOM 748 C C . MET A 1 90 ? 1.935 52.429 -41.424 1.00 69.31 90 MET A C 1
ATOM 750 O O . MET A 1 90 ? 2.384 53.166 -42.297 1.00 69.31 90 MET A O 1
ATOM 754 N N . CYS A 1 91 ? 2.508 52.331 -40.218 1.00 67.31 91 CYS A N 1
ATOM 755 C CA . CYS A 1 91 ? 3.686 53.113 -39.830 1.00 67.31 91 CYS A CA 1
ATOM 756 C C . CYS A 1 91 ? 4.964 52.744 -40.602 1.00 67.31 91 CYS A C 1
ATOM 758 O O . CYS A 1 91 ? 5.874 53.564 -40.685 1.00 67.31 91 CYS A O 1
ATOM 760 N N . TYR A 1 92 ? 5.053 51.538 -41.169 1.00 71.69 92 TYR A N 1
ATOM 761 C CA . TYR A 1 92 ? 6.208 51.119 -41.968 1.00 71.69 92 TYR A CA 1
ATOM 762 C C . TYR A 1 92 ? 6.188 51.698 -43.392 1.00 71.69 92 TYR A C 1
ATOM 764 O O . TYR A 1 92 ? 7.243 51.968 -43.960 1.00 71.69 92 TYR A O 1
ATOM 772 N N . PHE A 1 93 ? 5.003 51.906 -43.972 1.00 68.56 93 PHE A N 1
ATOM 773 C CA . PHE A 1 93 ? 4.864 52.362 -45.360 1.00 68.56 93 PHE A CA 1
ATOM 774 C C . PHE A 1 93 ? 4.909 53.887 -45.543 1.00 68.56 93 PHE A C 1
ATOM 776 O O . PHE A 1 93 ? 5.183 54.330 -46.650 1.00 68.56 93 PHE A O 1
ATOM 783 N N . ASP A 1 94 ? 4.707 54.681 -44.486 1.00 72.31 94 ASP A N 1
ATOM 784 C CA . ASP A 1 94 ? 4.702 56.160 -44.547 1.00 72.31 94 ASP A CA 1
ATOM 785 C C . ASP A 1 94 ? 6.099 56.793 -44.325 1.00 72.31 94 ASP A C 1
ATOM 787 O O . ASP A 1 94 ? 6.245 57.999 -44.134 1.00 72.31 94 ASP A O 1
ATOM 791 N N . GLY A 1 95 ? 7.149 55.963 -44.297 1.00 68.81 95 GLY A N 1
ATOM 792 C CA . GLY A 1 95 ? 8.526 56.353 -43.981 1.00 68.81 95 GLY A CA 1
ATOM 793 C C . GLY A 1 95 ? 9.414 56.750 -45.165 1.00 68.81 95 GLY A C 1
ATOM 794 O O . GLY A 1 95 ? 10.606 56.952 -44.933 1.00 68.81 95 GLY A O 1
ATOM 795 N N . HIS A 1 96 ? 8.889 56.845 -46.394 1.00 51.00 96 HIS A N 1
ATOM 796 C CA . HIS A 1 96 ? 9.597 57.338 -47.587 1.00 51.00 96 HIS A CA 1
ATOM 797 C C . HIS A 1 96 ? 8.647 57.883 -48.656 1.00 51.00 96 HIS A C 1
ATOM 799 O O . HIS A 1 96 ? 7.678 57.173 -48.997 1.00 51.00 96 HIS A O 1
#

Secondary structure (DSSP, 8-state):
-HHHHHHHHHHHHT-TTS-TTSTTHHHHHHHHHHHHHHHTTTS-GGGGS---HHHHHHHHHHHHHHHHHHHHHHHHHHHHTTS--HHHHHHHHT--

Organism: NCBI:txid2026947

Foldseek 3Di:
DLVVLVVVLLVCLQPPPDDCVDPPNVVSCVSCVVVVVVCCVPDPPVVSRDDCPVVVVVVVVVVVVVVVPPVVVVVVVVVVVVPDDVVNVVVVVVPD